Protein AF-A0A820CV98-F1 (afdb_monomer_lite)

pLDDT: mean 78.86, std 12.34, range [47.59, 94.62]

Sequence (142 aa):
MRKVIQYIDERRWRTLEYFRMLDKNNKLQLDKKSITLNIVKSGVPLQTEDIQNIHKRLTRTTSQPLTYKNLNTIFNDQRRRDLSLKARQEKQTKDMRKHNRKILQTVSHHFPDIEIVSRYQKHKDAIEQLAKPRTYSACPRL

InterPro domains:
  IPR011992 EF-hand domain pair [SSF47473] (3-71)

Radius of gyration: 27.32 Å; chains: 1; bounding box: 49×71×61 Å

Organism: NCBI:txid392033

Secondary structure (DSSP, 8-state):
-HHHHHHHHHTT--HHHHHHHH-TT--SEE-HHHHHHHHHHTT----HHHHHHHHHHHHHH-SS-EEHHHHHHHHHHHHHHHHHHHHHHHHHHHHHHHHHHHHHHHHHHH-TT--HHHHHHHHHHHHHHHTS----------

Foldseek 3Di:
DVLLLVVCVVVVHQLLVLVVVLCPPPPQFADLVSVLVSSVVVPRPDDPVRSVVSSVVVVVQDPDTDGSVNSNVVSVVVVVVVVVVVVVVVVVVVVVVVVVVVVVVVCCVVCVVPVVPVVVVVVVVVVVVVPPPPPPPPDPDD

Structure (mmCIF, N/CA/C/O backbone):
data_AF-A0A820CV98-F1
#
_entry.id   AF-A0A820CV98-F1
#
loop_
_atom_site.group_PDB
_atom_site.id
_atom_site.type_symbol
_atom_site.label_atom_id
_atom_site.label_alt_id
_atom_site.label_comp_id
_atom_site.label_asym_id
_atom_site.label_entity_id
_atom_site.label_seq_id
_atom_site.pdbx_PDB_ins_code
_atom_site.Cartn_x
_atom_site.Cartn_y
_atom_site.Cartn_z
_atom_site.occupancy
_atom_site.B_iso_or_equiv
_atom_site.auth_seq_id
_atom_site.auth_comp_id
_atom_site.auth_asym_id
_atom_site.auth_atom_id
_atom_site.pdbx_PDB_model_num
ATOM 1 N N . MET A 1 1 ? 0.925 -2.715 7.208 1.00 84.19 1 MET A N 1
ATOM 2 C CA . MET A 1 1 ? 0.180 -1.468 6.881 1.00 84.19 1 MET A CA 1
ATOM 3 C C . MET A 1 1 ? -0.174 -1.357 5.400 1.00 84.19 1 MET A C 1
ATOM 5 O O . MET A 1 1 ? -1.334 -1.095 5.130 1.00 84.19 1 MET A O 1
ATOM 9 N N . ARG A 1 2 ? 0.754 -1.604 4.454 1.00 87.00 2 ARG A N 1
ATOM 10 C CA . ARG A 1 2 ? 0.464 -1.606 3.000 1.00 87.00 2 ARG A CA 1
ATOM 11 C C . ARG A 1 2 ? -0.791 -2.389 2.614 1.00 87.00 2 ARG A C 1
ATOM 13 O O . ARG A 1 2 ? -1.670 -1.817 1.993 1.00 87.00 2 ARG A O 1
ATOM 20 N N . LYS A 1 3 ? -0.898 -3.647 3.059 1.00 89.06 3 LYS A N 1
ATOM 21 C CA . LYS A 1 3 ? -2.057 -4.514 2.783 1.00 89.06 3 LYS A CA 1
ATOM 22 C C . LYS A 1 3 ? -3.389 -3.899 3.234 1.00 89.06 3 LYS A C 1
ATOM 24 O O . LYS A 1 3 ? -4.380 -4.001 2.531 1.00 89.06 3 LYS A O 1
ATOM 29 N N . VAL A 1 4 ? -3.398 -3.199 4.371 1.00 88.88 4 VAL A N 1
ATOM 30 C CA . VAL A 1 4 ? -4.597 -2.506 4.877 1.00 88.88 4 VAL A CA 1
ATOM 31 C C . VAL A 1 4 ? -4.945 -1.304 4.000 1.00 88.88 4 VAL A C 1
ATOM 33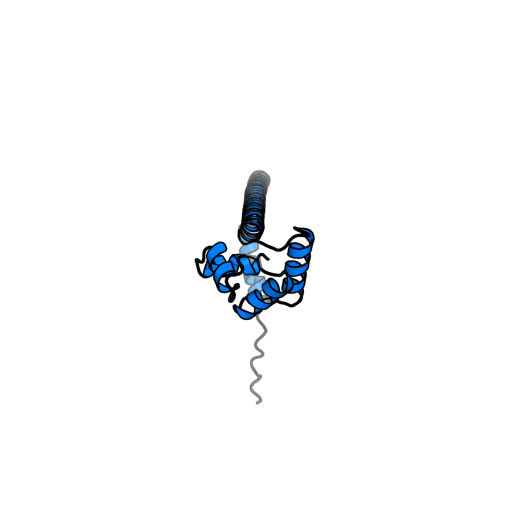 O O . VAL A 1 4 ? -6.108 -1.101 3.688 1.00 88.88 4 VAL A O 1
ATOM 36 N N . ILE A 1 5 ? -3.948 -0.519 3.580 1.00 89.62 5 ILE A N 1
ATOM 37 C CA . ILE A 1 5 ? -4.161 0.623 2.676 1.00 89.62 5 ILE A CA 1
ATOM 38 C C . ILE A 1 5 ? -4.701 0.139 1.331 1.00 89.62 5 ILE A C 1
ATOM 40 O O . ILE A 1 5 ? -5.696 0.668 0.858 1.00 89.62 5 ILE A O 1
ATOM 44 N N . GLN A 1 6 ? -4.086 -0.900 0.764 1.00 89.88 6 GLN A N 1
ATOM 45 C CA . GLN A 1 6 ? -4.529 -1.510 -0.484 1.00 89.88 6 GLN A CA 1
ATOM 46 C C . GLN A 1 6 ? -5.979 -1.994 -0.383 1.00 89.88 6 GLN A C 1
ATOM 48 O O . GLN A 1 6 ? -6.786 -1.678 -1.244 1.00 89.88 6 GLN A O 1
ATOM 53 N N . TYR A 1 7 ? -6.327 -2.675 0.705 1.00 90.12 7 TYR A N 1
ATOM 54 C CA . TYR A 1 7 ? -7.690 -3.131 0.949 1.00 90.12 7 TYR A CA 1
ATOM 55 C C . TYR A 1 7 ? -8.710 -1.979 1.040 1.00 90.12 7 TYR A C 1
ATOM 57 O O . TYR A 1 7 ? -9.806 -2.069 0.487 1.00 90.12 7 TYR A O 1
ATOM 65 N N . ILE A 1 8 ? -8.358 -0.880 1.720 1.00 89.62 8 ILE A N 1
ATOM 66 C CA . ILE A 1 8 ? -9.195 0.331 1.788 1.00 89.62 8 ILE A CA 1
ATOM 67 C C . ILE A 1 8 ? -9.387 0.923 0.382 1.00 89.62 8 ILE A C 1
ATOM 69 O O . ILE A 1 8 ? -10.505 1.295 0.019 1.00 89.62 8 ILE A O 1
ATOM 73 N N . ASP A 1 9 ? -8.312 0.975 -0.409 1.00 89.12 9 ASP A N 1
ATOM 74 C CA . ASP A 1 9 ? -8.308 1.531 -1.766 1.00 89.12 9 ASP A CA 1
ATOM 75 C C . ASP A 1 9 ? -9.131 0.673 -2.743 1.00 89.12 9 ASP A C 1
ATOM 77 O O . ASP A 1 9 ? -9.929 1.212 -3.510 1.00 89.12 9 ASP A O 1
ATOM 81 N N . GLU A 1 10 ? -9.014 -0.656 -2.671 1.00 90.88 10 GLU A N 1
ATOM 82 C CA . GLU A 1 10 ? -9.790 -1.614 -3.475 1.00 90.88 10 GLU A CA 1
ATOM 83 C C . GLU A 1 10 ? -11.297 -1.484 -3.228 1.00 90.88 10 GLU A C 1
ATOM 85 O O . GLU A 1 10 ? -12.097 -1.572 -4.160 1.00 90.88 10 GLU A O 1
ATOM 90 N N . ARG A 1 11 ? -11.692 -1.196 -1.984 1.00 88.31 11 ARG A N 1
ATOM 91 C CA . ARG A 1 11 ? -13.093 -0.956 -1.607 1.00 88.31 11 ARG A CA 1
ATOM 92 C C . ARG A 1 11 ? -13.562 0.481 -1.825 1.00 88.31 11 ARG A C 1
ATOM 94 O O . ARG A 1 11 ? -14.718 0.787 -1.540 1.00 88.31 11 ARG A O 1
ATOM 101 N N . ARG A 1 12 ? -12.690 1.359 -2.337 1.00 88.94 12 ARG A N 1
ATOM 102 C CA . ARG A 1 12 ? -12.951 2.793 -2.554 1.00 88.94 12 ARG A CA 1
ATOM 103 C C . ARG A 1 12 ? -13.416 3.527 -1.293 1.00 88.94 12 ARG A C 1
ATOM 105 O O . ARG A 1 12 ? -14.154 4.506 -1.375 1.00 88.94 12 ARG A O 1
ATOM 112 N N . TRP A 1 13 ? -12.980 3.071 -0.124 1.00 88.69 13 TRP A N 1
ATOM 113 C CA . TRP A 1 13 ? -13.327 3.706 1.141 1.00 88.69 13 TRP A CA 1
ATOM 114 C C . TRP A 1 13 ? -12.398 4.873 1.439 1.00 88.69 13 TRP A C 1
ATOM 116 O O . TRP A 1 13 ? -11.189 4.814 1.194 1.00 88.69 13 TRP A O 1
ATOM 126 N N . ARG A 1 14 ? -12.931 5.940 2.043 1.00 87.12 14 ARG A N 1
ATOM 127 C CA . ARG A 1 14 ? -12.055 6.958 2.627 1.00 87.12 14 ARG A CA 1
ATOM 128 C C . ARG A 1 14 ? -11.428 6.392 3.896 1.00 87.12 14 ARG A C 1
ATOM 130 O O . ARG A 1 14 ? -12.102 5.779 4.719 1.00 87.12 14 ARG A O 1
ATOM 137 N N . THR A 1 15 ? -10.145 6.671 4.111 1.00 85.56 15 THR A N 1
ATOM 138 C CA . THR A 1 15 ? -9.396 6.227 5.299 1.00 85.56 15 THR A CA 1
ATOM 139 C C . THR A 1 15 ? -10.126 6.551 6.610 1.00 85.56 15 THR A C 1
ATOM 141 O O . THR A 1 15 ? -10.184 5.725 7.516 1.00 85.56 15 THR A O 1
ATOM 144 N N . LEU A 1 16 ? -10.732 7.741 6.702 1.00 85.69 16 LEU A N 1
ATOM 145 C CA . LEU A 1 16 ? -11.523 8.153 7.866 1.00 85.69 16 LEU A CA 1
ATOM 146 C C . LEU A 1 16 ? -12.810 7.336 8.042 1.00 85.69 16 LEU A C 1
ATOM 148 O O . LEU A 1 16 ? -13.154 6.998 9.171 1.00 85.69 16 LEU A O 1
ATOM 152 N N . GLU A 1 17 ? -13.515 7.018 6.956 1.00 85.25 17 GLU A N 1
ATOM 153 C CA . GLU A 1 17 ? -14.742 6.209 6.997 1.00 85.25 17 GLU A CA 1
ATOM 154 C C . GLU A 1 17 ? -14.434 4.792 7.463 1.00 85.25 17 GLU A C 1
ATOM 156 O O . GLU A 1 17 ? -15.122 4.269 8.336 1.00 85.25 17 GLU A O 1
ATOM 161 N N . TYR A 1 18 ? -13.336 4.221 6.965 1.00 87.12 18 TYR A N 1
ATOM 162 C CA . TYR A 1 18 ? -12.858 2.927 7.424 1.00 87.12 18 TYR A CA 1
ATOM 163 C C . TYR A 1 18 ? -12.624 2.923 8.940 1.00 87.12 18 TYR A C 1
ATOM 165 O O . TYR A 1 18 ? -13.138 2.053 9.632 1.00 87.12 18 TYR A O 1
ATOM 173 N N . PHE A 1 19 ? -11.923 3.920 9.494 1.00 85.31 19 PHE A N 1
ATOM 174 C CA . PHE A 1 19 ? -11.705 3.977 10.945 1.00 85.31 19 PHE A CA 1
ATOM 175 C C . PHE A 1 19 ? -12.978 4.223 11.752 1.00 85.31 19 PHE A C 1
ATOM 177 O O . PHE A 1 19 ? -13.106 3.650 12.832 1.00 85.31 19 PHE A O 1
ATOM 184 N N . ARG A 1 20 ? -13.935 4.995 11.222 1.00 84.81 20 ARG A N 1
ATOM 185 C CA . ARG A 1 20 ? -15.262 5.141 11.841 1.00 84.81 20 ARG A CA 1
ATOM 186 C C . ARG A 1 20 ? -15.999 3.807 11.926 1.00 84.81 20 ARG A C 1
ATOM 188 O O . ARG A 1 20 ? -16.581 3.520 12.961 1.00 84.81 20 ARG A O 1
ATOM 195 N N . MET A 1 21 ? -15.921 2.962 10.896 1.00 84.38 21 MET A N 1
ATOM 196 C CA . MET A 1 21 ? -16.509 1.615 10.941 1.00 84.38 21 MET A CA 1
ATOM 197 C C . MET A 1 21 ? -15.881 0.727 12.025 1.00 84.38 21 MET A C 1
ATOM 199 O O . MET A 1 21 ? -16.543 -0.166 12.554 1.00 84.38 21 MET A O 1
ATOM 203 N N . LEU A 1 22 ? -14.609 0.954 12.366 1.00 82.69 22 LEU A N 1
ATOM 204 C CA . LEU A 1 22 ? -13.926 0.205 13.423 1.00 82.69 22 LEU A CA 1
ATOM 205 C C . LEU A 1 22 ? -14.255 0.728 14.833 1.00 82.69 22 LEU A C 1
ATOM 207 O O . LEU A 1 22 ? -14.080 -0.009 15.804 1.00 82.69 22 LEU A O 1
ATOM 211 N N . ASP A 1 23 ? -14.728 1.967 14.972 1.00 82.12 23 ASP A N 1
ATOM 212 C CA . ASP A 1 23 ? -15.099 2.571 16.255 1.00 82.12 23 ASP A CA 1
ATOM 213 C C . ASP A 1 23 ? -16.587 2.388 16.564 1.00 82.12 23 ASP A C 1
ATOM 215 O O . ASP A 1 23 ? -17.406 3.299 16.441 1.00 82.12 23 ASP A O 1
ATOM 219 N N . LYS A 1 24 ? -16.943 1.188 17.025 1.00 76.56 24 LYS A N 1
ATOM 220 C CA . LYS A 1 24 ? -18.332 0.856 17.382 1.00 76.56 24 LYS A CA 1
ATOM 221 C C . LYS A 1 24 ? -18.919 1.730 18.496 1.00 76.56 24 LYS A C 1
ATOM 223 O O . LYS A 1 24 ? -20.134 1.820 18.606 1.00 76.56 24 LYS A O 1
ATOM 228 N N . ASN A 1 25 ? -18.070 2.350 19.315 1.00 79.75 25 ASN A N 1
ATOM 229 C CA . ASN A 1 25 ? -18.487 3.144 20.470 1.00 79.75 25 ASN A CA 1
ATOM 230 C C . ASN A 1 25 ? -18.471 4.653 20.184 1.00 79.75 25 ASN A C 1
ATOM 232 O O . ASN A 1 25 ? -18.720 5.433 21.100 1.00 79.75 25 ASN A O 1
ATOM 236 N N . ASN A 1 26 ? -18.134 5.057 18.952 1.00 77.31 26 ASN A N 1
ATOM 237 C CA . ASN A 1 26 ? -18.004 6.449 18.523 1.00 77.31 26 ASN A CA 1
ATOM 238 C C . ASN A 1 26 ? -17.172 7.320 19.490 1.00 77.31 26 ASN A C 1
ATOM 240 O O . ASN A 1 26 ? -17.467 8.494 19.710 1.00 77.31 26 ASN A O 1
ATOM 244 N N . LYS A 1 27 ? -16.126 6.737 20.090 1.00 76.94 27 LYS A N 1
ATOM 245 C CA . LYS A 1 27 ? -15.225 7.431 21.022 1.00 76.94 27 LYS A CA 1
ATOM 246 C C . LYS A 1 27 ? -14.276 8.399 20.311 1.00 76.94 27 LYS A C 1
ATOM 248 O O . LYS A 1 27 ? -13.555 9.135 20.980 1.00 76.94 27 LYS A O 1
ATOM 253 N N . LEU A 1 28 ? -14.228 8.380 18.973 1.00 77.25 28 LEU A N 1
ATOM 254 C CA . LEU A 1 28 ? -13.317 9.157 18.113 1.00 77.25 28 LEU A CA 1
ATOM 255 C C . LEU A 1 28 ? -11.824 8.874 18.371 1.00 77.25 28 LEU A C 1
ATOM 257 O O . LEU A 1 28 ? -10.932 9.540 17.831 1.00 77.25 28 LEU A O 1
ATOM 261 N N . GLN A 1 29 ? -11.559 7.865 19.195 1.00 81.06 29 GLN A N 1
ATOM 262 C CA . GLN A 1 29 ? -10.257 7.417 19.644 1.00 81.06 29 GLN A CA 1
ATOM 263 C C . GLN A 1 29 ? -10.269 5.899 19.639 1.00 81.06 29 GLN A C 1
ATOM 265 O O . GLN A 1 29 ? -11.177 5.266 20.179 1.00 81.06 29 GLN A O 1
ATOM 270 N N . LEU A 1 30 ? -9.239 5.316 19.040 1.00 76.94 30 LEU A N 1
ATOM 271 C CA . LEU A 1 30 ? -9.087 3.876 18.985 1.00 76.94 30 LEU A CA 1
ATOM 272 C C . LEU A 1 30 ? -7.825 3.471 19.738 1.00 76.94 30 LEU A C 1
ATOM 274 O O . LEU A 1 30 ? -6.735 3.990 19.496 1.00 76.94 30 LEU A O 1
ATOM 278 N N . ASP A 1 31 ? -7.971 2.510 20.645 1.00 81.69 31 ASP A N 1
ATOM 279 C CA . ASP A 1 31 ? -6.815 1.889 21.276 1.00 81.69 31 ASP A CA 1
ATOM 280 C C . ASP A 1 31 ? -6.019 1.065 20.249 1.00 81.69 31 ASP A C 1
ATOM 282 O O . ASP A 1 31 ? -6.580 0.437 19.346 1.00 81.69 31 ASP A O 1
ATOM 286 N N . LYS A 1 32 ? -4.695 1.028 20.409 1.00 80.81 32 LYS A N 1
ATOM 287 C CA . LYS A 1 32 ? -3.761 0.338 19.509 1.00 80.81 32 LYS A CA 1
ATOM 288 C C . LYS A 1 32 ? -4.121 -1.134 19.336 1.00 80.81 32 LYS A C 1
ATOM 290 O O . LYS A 1 32 ? -4.083 -1.626 18.208 1.00 80.81 32 LYS A O 1
ATOM 295 N N . LYS A 1 33 ? -4.484 -1.832 20.422 1.00 81.44 33 LYS A N 1
ATOM 296 C CA . LYS A 1 33 ? -4.883 -3.247 20.353 1.00 81.44 33 LYS A CA 1
ATOM 297 C C . LYS A 1 33 ? -6.211 -3.397 19.617 1.00 81.44 33 LYS A C 1
ATOM 299 O O . LYS A 1 33 ? -6.325 -4.255 18.738 1.00 81.44 33 LYS A O 1
ATOM 304 N N . SER A 1 34 ? -7.162 -2.512 19.916 1.00 81.00 34 SER A N 1
ATOM 305 C CA . SER A 1 34 ? -8.479 -2.476 19.271 1.00 81.00 34 SER A CA 1
ATOM 306 C C . SER A 1 34 ? -8.376 -2.250 17.762 1.00 81.00 34 SER A C 1
ATOM 308 O O . SER A 1 34 ? -9.056 -2.934 17.006 1.00 81.00 34 SER A O 1
ATOM 310 N N . ILE A 1 35 ? -7.474 -1.379 17.296 1.00 83.12 35 ILE A N 1
ATOM 311 C CA . ILE A 1 35 ? -7.235 -1.154 15.860 1.00 83.12 35 ILE A CA 1
ATOM 312 C C . ILE A 1 35 ? -6.791 -2.443 15.179 1.00 83.12 35 ILE A C 1
ATOM 314 O O . ILE A 1 35 ? -7.386 -2.844 14.183 1.00 83.12 35 ILE A O 1
ATOM 318 N N . THR A 1 36 ? -5.762 -3.108 15.707 1.00 82.69 36 THR A N 1
ATOM 319 C CA . THR A 1 36 ? -5.272 -4.360 15.116 1.00 82.69 36 THR A CA 1
ATOM 320 C C . THR A 1 36 ? -6.347 -5.439 15.094 1.00 82.69 36 THR A C 1
ATOM 322 O O . THR A 1 36 ? -6.530 -6.079 14.063 1.00 82.69 36 THR A O 1
ATOM 325 N N . LEU A 1 37 ? -7.107 -5.592 16.181 1.00 82.94 37 LEU A N 1
ATOM 326 C CA . LEU A 1 37 ? -8.204 -6.556 16.246 1.00 82.94 37 LEU A CA 1
ATOM 327 C C . LEU A 1 37 ? -9.301 -6.234 15.223 1.00 82.94 37 LEU A C 1
ATOM 329 O O . LEU A 1 37 ? -9.785 -7.125 14.530 1.00 82.94 37 LEU A O 1
ATOM 333 N N . ASN A 1 38 ? -9.682 -4.964 15.106 1.00 82.88 38 ASN A N 1
ATOM 334 C CA . ASN A 1 38 ? -10.748 -4.535 14.211 1.00 82.88 38 ASN A CA 1
ATOM 335 C C . ASN A 1 38 ? -10.339 -4.621 12.734 1.00 82.88 38 ASN A C 1
ATOM 337 O O . ASN A 1 38 ? -11.178 -4.946 11.903 1.00 82.88 38 ASN A O 1
ATOM 341 N N . ILE A 1 39 ? -9.058 -4.416 12.405 1.00 86.31 39 ILE A N 1
ATOM 342 C CA . ILE A 1 39 ? -8.529 -4.652 11.052 1.00 86.31 39 ILE A CA 1
ATOM 343 C C . ILE A 1 39 ? -8.574 -6.144 10.686 1.00 86.31 39 ILE A C 1
ATOM 345 O O . ILE A 1 39 ? -8.847 -6.491 9.543 1.00 86.31 39 ILE A O 1
ATOM 349 N N . VAL A 1 40 ? -8.309 -7.042 11.637 1.00 84.88 40 VAL A N 1
ATOM 350 C CA . VAL A 1 40 ? -8.458 -8.484 11.383 1.00 84.88 40 VAL A CA 1
ATOM 351 C C . VAL A 1 40 ? -9.937 -8.831 11.193 1.00 84.88 40 VAL A C 1
ATOM 353 O O . VAL A 1 40 ? -10.299 -9.506 10.234 1.00 84.88 40 VAL A O 1
ATOM 356 N N . LYS A 1 41 ? -10.814 -8.298 12.053 1.00 84.12 41 LYS A N 1
ATOM 357 C CA . LYS A 1 41 ? -12.269 -8.510 11.969 1.00 84.12 41 LYS A CA 1
ATOM 358 C C . LYS A 1 41 ? -12.911 -7.932 10.708 1.00 84.12 41 LYS A C 1
ATOM 360 O O . LYS A 1 41 ? -13.940 -8.446 10.288 1.00 84.12 41 LYS A O 1
ATOM 365 N N . SER A 1 42 ? -12.341 -6.890 10.104 1.00 82.12 42 SER A N 1
ATOM 366 C CA . SER A 1 42 ? -12.857 -6.337 8.848 1.00 82.12 42 SER A CA 1
ATOM 367 C C . SER A 1 42 ? -12.592 -7.252 7.647 1.00 82.12 42 SER A C 1
ATOM 369 O O . SER A 1 42 ? -13.150 -7.015 6.581 1.00 82.12 42 SER A O 1
ATOM 371 N N . GLY A 1 43 ? -11.813 -8.328 7.812 1.00 83.62 43 GLY A N 1
ATOM 372 C CA . GLY A 1 43 ? -11.556 -9.311 6.762 1.00 83.62 43 GLY A CA 1
ATOM 373 C C . GLY A 1 43 ? -10.386 -8.935 5.856 1.00 83.62 43 GLY A C 1
ATOM 374 O O . GLY A 1 43 ? -10.326 -9.388 4.715 1.00 83.62 43 GLY A O 1
ATOM 375 N N . VAL A 1 44 ? -9.463 -8.092 6.332 1.00 86.31 44 VAL A N 1
ATOM 376 C CA . VAL A 1 44 ? -8.197 -7.863 5.628 1.00 86.31 44 VAL A CA 1
ATOM 377 C C . VAL A 1 44 ? -7.338 -9.128 5.750 1.00 86.31 44 VAL A C 1
ATOM 379 O O . VAL A 1 44 ? -7.074 -9.559 6.876 1.00 86.31 44 VAL A O 1
ATOM 382 N N . PRO A 1 45 ? -6.849 -9.712 4.640 1.00 86.56 45 PRO A N 1
ATOM 383 C CA . PRO A 1 45 ? -5.991 -10.892 4.684 1.00 86.56 45 PRO A CA 1
ATOM 384 C C . PRO A 1 45 ? -4.594 -10.508 5.196 1.00 86.56 45 PRO A C 1
ATOM 386 O O . PRO A 1 45 ? -3.705 -10.116 4.436 1.00 86.56 45 PRO A O 1
ATOM 389 N N . LEU A 1 46 ? -4.410 -10.575 6.514 1.00 87.31 46 LEU A N 1
ATOM 390 C CA . LEU A 1 46 ? -3.157 -10.262 7.197 1.00 87.31 46 LEU A CA 1
ATOM 391 C C . LEU A 1 46 ? -2.551 -11.516 7.818 1.00 87.31 46 LEU A C 1
ATOM 393 O O . LEU A 1 46 ? -3.244 -12.292 8.469 1.00 87.31 46 LEU A O 1
ATOM 397 N N . GLN A 1 47 ? -1.238 -11.672 7.668 1.00 89.69 47 GLN A N 1
ATOM 398 C CA . GLN A 1 47 ? -0.472 -12.671 8.408 1.00 89.69 47 GLN A CA 1
ATOM 399 C C . GLN A 1 47 ? -0.091 -12.126 9.792 1.00 89.69 47 GLN A C 1
ATOM 401 O O . GLN A 1 47 ? -0.104 -10.913 10.026 1.00 89.69 47 GLN A O 1
ATOM 406 N N . THR A 1 48 ? 0.301 -13.007 10.713 1.00 86.19 48 THR A N 1
ATOM 407 C CA . THR A 1 48 ? 0.725 -12.632 12.075 1.00 86.19 48 THR A CA 1
ATOM 408 C C . THR A 1 48 ? 1.815 -11.556 12.066 1.00 86.19 48 THR A C 1
ATOM 410 O O . THR A 1 48 ? 1.746 -10.581 12.817 1.00 86.19 48 THR A O 1
ATOM 413 N N . GLU A 1 49 ? 2.778 -11.671 11.153 1.00 88.19 49 GLU A N 1
ATOM 414 C CA . GLU A 1 49 ? 3.858 -10.698 10.961 1.00 88.19 49 GLU A CA 1
ATOM 415 C C . GLU A 1 49 ? 3.339 -9.321 10.527 1.00 88.19 49 GLU A C 1
ATOM 417 O O . GLU A 1 49 ? 3.804 -8.288 11.015 1.00 88.19 49 GLU A O 1
ATOM 422 N N . ASP A 1 50 ? 2.334 -9.270 9.648 1.00 87.44 50 ASP A N 1
ATOM 423 C CA . ASP A 1 50 ? 1.719 -8.010 9.226 1.00 87.44 50 ASP A CA 1
ATOM 424 C C . ASP A 1 50 ? 1.061 -7.294 10.407 1.00 87.44 50 ASP A C 1
ATOM 426 O O . ASP A 1 50 ? 1.183 -6.071 10.541 1.00 87.44 50 ASP A O 1
ATOM 430 N N . ILE A 1 51 ? 0.377 -8.053 11.267 1.00 86.38 51 ILE A N 1
ATOM 431 C CA . ILE A 1 51 ? -0.314 -7.546 12.455 1.00 86.38 51 ILE A CA 1
ATOM 432 C C . ILE A 1 51 ? 0.705 -6.981 13.448 1.00 86.38 51 ILE A C 1
ATOM 434 O O . ILE A 1 51 ? 0.554 -5.843 13.900 1.00 86.38 51 ILE A O 1
ATOM 438 N N . GLN A 1 52 ? 1.781 -7.723 13.729 1.00 87.00 52 GLN A N 1
ATOM 439 C CA . GLN A 1 52 ? 2.871 -7.257 14.592 1.00 87.00 52 GLN A CA 1
ATOM 440 C C . GLN A 1 52 ? 3.526 -5.988 14.036 1.00 87.00 52 GLN A C 1
ATOM 442 O O . GLN A 1 52 ? 3.756 -5.027 14.774 1.00 87.00 52 GLN A O 1
ATOM 447 N N . ASN A 1 53 ? 3.761 -5.933 12.724 1.00 88.25 53 ASN A N 1
ATOM 448 C CA . ASN A 1 53 ? 4.326 -4.763 12.060 1.00 88.25 53 ASN A CA 1
ATOM 449 C C . ASN A 1 53 ? 3.403 -3.539 12.135 1.00 88.25 53 ASN A C 1
ATOM 451 O O . ASN A 1 53 ? 3.878 -2.418 12.335 1.00 88.25 53 ASN A O 1
ATOM 455 N N . ILE A 1 54 ? 2.088 -3.729 11.991 1.00 87.06 54 ILE A N 1
ATOM 456 C CA . ILE A 1 54 ? 1.099 -2.661 12.183 1.00 87.06 54 ILE A CA 1
ATOM 457 C C . ILE A 1 54 ? 1.146 -2.176 13.631 1.00 87.06 54 ILE A C 1
ATOM 459 O O . ILE A 1 54 ? 1.321 -0.978 13.852 1.00 87.06 54 ILE A O 1
ATOM 463 N N . HIS A 1 55 ? 1.066 -3.088 14.600 1.00 84.88 55 HIS A N 1
ATOM 464 C CA . HIS A 1 55 ? 1.070 -2.746 16.019 1.00 84.88 55 HIS A CA 1
ATOM 465 C C . HIS A 1 55 ? 2.338 -1.983 16.418 1.00 84.88 55 HIS A C 1
ATOM 467 O O . HIS A 1 55 ? 2.256 -0.872 16.933 1.00 84.88 55 HIS A O 1
ATOM 473 N N . LYS A 1 56 ? 3.520 -2.515 16.082 1.00 86.62 56 LYS A N 1
ATOM 474 C CA . LYS A 1 56 ? 4.822 -1.883 16.350 1.00 86.62 56 LYS A CA 1
ATOM 475 C C . LYS A 1 56 ? 4.889 -0.470 15.786 1.00 86.62 56 LYS A C 1
ATOM 477 O O . LYS A 1 56 ? 5.428 0.437 16.418 1.00 86.62 56 LYS A O 1
ATOM 482 N N . ARG A 1 57 ? 4.339 -0.270 14.590 1.00 84.31 57 ARG A N 1
ATOM 483 C CA . ARG A 1 57 ? 4.363 1.030 13.931 1.00 84.31 57 ARG A CA 1
ATOM 484 C C . ARG A 1 57 ? 3.395 2.023 14.565 1.00 84.31 57 ARG A C 1
ATOM 486 O O . ARG A 1 57 ? 3.786 3.165 14.786 1.00 84.31 57 ARG A O 1
ATOM 493 N N . LEU A 1 58 ? 2.188 1.589 14.916 1.00 83.50 58 LEU A N 1
ATOM 494 C CA . LEU A 1 58 ? 1.236 2.410 15.666 1.00 83.50 58 LEU A CA 1
ATOM 495 C C . LEU A 1 58 ? 1.804 2.799 17.041 1.00 83.50 58 LEU A C 1
ATOM 497 O O . LEU A 1 58 ? 1.692 3.953 17.445 1.00 83.50 58 LEU A O 1
ATOM 501 N N . THR A 1 59 ? 2.497 1.880 17.717 1.00 80.38 59 THR A N 1
ATOM 502 C CA . THR A 1 59 ? 3.135 2.132 19.016 1.00 80.38 59 THR A CA 1
ATOM 503 C C . THR A 1 59 ? 4.286 3.128 18.930 1.00 80.38 59 THR A C 1
ATOM 505 O O . THR A 1 59 ? 4.370 4.013 19.774 1.00 80.38 59 THR A O 1
ATOM 508 N N . ARG A 1 60 ? 5.137 3.031 17.900 1.00 80.06 60 ARG A N 1
ATOM 509 C CA . ARG A 1 60 ? 6.249 3.972 17.676 1.00 80.06 60 ARG A CA 1
ATOM 510 C C . ARG A 1 60 ? 5.803 5.392 17.340 1.00 80.06 60 ARG A C 1
ATOM 512 O O . ARG A 1 60 ? 6.581 6.314 17.536 1.00 80.06 60 ARG A O 1
ATOM 519 N N . THR A 1 61 ? 4.606 5.563 16.781 1.00 72.62 61 THR A N 1
ATOM 520 C CA . THR A 1 61 ? 4.215 6.860 16.219 1.00 72.62 61 THR A CA 1
ATOM 521 C C . THR A 1 61 ? 3.705 7.828 17.282 1.00 72.62 61 THR A C 1
ATOM 523 O O . THR A 1 61 ? 4.001 9.014 17.196 1.00 72.62 61 THR A O 1
ATOM 526 N N . THR A 1 62 ? 2.972 7.355 18.295 1.00 67.38 62 THR A N 1
ATOM 527 C CA . THR A 1 62 ? 2.475 8.221 19.376 1.00 67.38 62 THR A CA 1
ATOM 528 C C . THR A 1 62 ? 2.390 7.467 20.702 1.00 67.38 62 THR A C 1
ATOM 530 O O . THR A 1 62 ? 1.937 6.323 20.750 1.00 67.38 62 THR A O 1
ATOM 533 N N . SER A 1 63 ? 2.772 8.120 21.805 1.00 66.06 63 SER A N 1
ATOM 534 C CA . SER A 1 63 ? 2.442 7.663 23.169 1.00 66.06 63 SER A CA 1
ATOM 535 C C . SER A 1 63 ? 0.944 7.851 23.471 1.00 66.06 63 SER A C 1
ATOM 537 O O . SER A 1 63 ? 0.322 7.026 24.132 1.00 66.06 63 SER A O 1
ATOM 539 N N . GLN A 1 64 ? 0.343 8.889 22.884 1.00 68.00 64 GLN A N 1
ATOM 540 C CA . GLN A 1 64 ? -1.057 9.262 23.072 1.00 68.00 64 GLN A CA 1
ATOM 541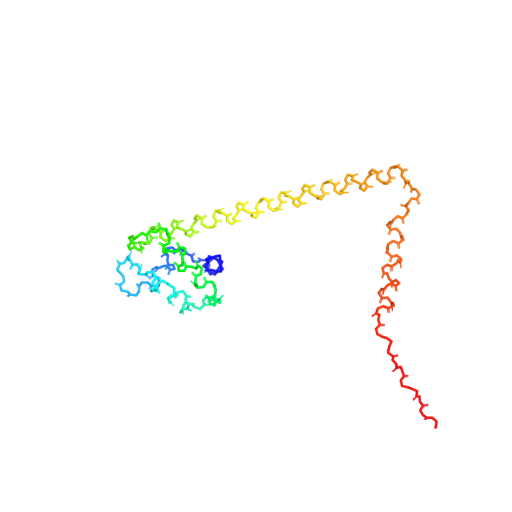 C C . GLN A 1 64 ? -2.060 8.342 22.347 1.00 68.00 64 GLN A C 1
ATOM 543 O O . GLN A 1 64 ? -1.682 7.685 21.364 1.00 68.00 64 GLN A O 1
ATOM 548 N N . PRO A 1 65 ? -3.337 8.324 22.793 1.00 69.75 65 PRO A N 1
ATOM 549 C CA . PRO A 1 65 ? -4.429 7.632 22.109 1.00 69.75 65 PRO A CA 1
ATOM 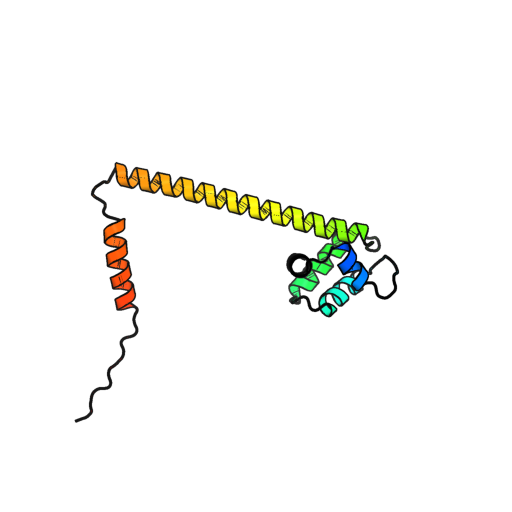550 C C . PRO A 1 65 ? -4.534 8.038 20.632 1.00 69.75 65 PRO A C 1
ATOM 552 O O . PRO A 1 65 ? -4.350 9.199 20.255 1.00 69.75 65 PRO A O 1
ATOM 555 N N . LEU A 1 66 ? -4.805 7.057 19.768 1.00 82.38 66 LEU A N 1
ATOM 556 C CA . LEU A 1 66 ? -4.837 7.265 18.324 1.00 82.38 66 LEU A CA 1
ATOM 557 C C . LEU A 1 66 ? -6.184 7.860 17.914 1.00 82.38 66 LEU A C 1
ATOM 559 O O . LEU A 1 66 ? -7.195 7.164 17.818 1.00 82.38 66 LEU A O 1
ATOM 563 N N . THR A 1 67 ? -6.178 9.164 17.652 1.00 84.94 67 THR A N 1
ATOM 564 C CA . THR A 1 67 ? -7.310 9.865 17.042 1.00 84.94 67 THR A CA 1
ATOM 565 C C . THR A 1 67 ? -7.423 9.524 15.557 1.00 84.94 67 THR A C 1
ATOM 567 O O . THR A 1 67 ? -6.440 9.161 14.900 1.00 84.94 67 THR A O 1
ATOM 570 N N . TYR A 1 68 ? -8.609 9.717 14.980 1.00 84.00 68 TYR A N 1
ATOM 571 C CA . TYR A 1 68 ? -8.810 9.554 13.535 1.00 84.00 68 TYR A CA 1
ATOM 572 C C . TYR A 1 68 ? -7.890 10.427 12.693 1.00 84.00 68 TYR A C 1
ATOM 574 O O . TYR A 1 68 ? -7.414 9.990 11.647 1.00 84.00 68 TYR A O 1
ATOM 582 N N . LYS A 1 69 ? -7.612 11.653 13.154 1.00 82.81 69 LYS A N 1
ATOM 583 C CA . LYS A 1 69 ? -6.699 12.566 12.466 1.00 82.81 69 LYS A CA 1
ATOM 584 C C . LYS A 1 69 ? -5.295 11.967 12.406 1.00 82.81 69 LYS A C 1
ATOM 586 O O . LYS A 1 69 ? -4.716 11.912 11.326 1.00 82.81 69 LYS A O 1
ATOM 591 N N . ASN A 1 70 ? -4.799 11.435 13.525 1.00 85.62 70 ASN A N 1
ATOM 592 C CA . ASN A 1 70 ? -3.483 10.798 13.594 1.00 85.62 70 ASN A CA 1
ATOM 593 C C . ASN A 1 70 ? -3.415 9.563 12.690 1.00 85.62 70 ASN A C 1
ATOM 595 O O . ASN A 1 70 ? -2.476 9.418 11.911 1.00 85.62 70 ASN A O 1
ATOM 599 N N . LEU A 1 71 ? -4.435 8.704 12.737 1.00 85.75 71 LEU A N 1
ATOM 600 C CA . LEU A 1 71 ? -4.507 7.515 11.888 1.00 85.75 71 LEU A CA 1
ATOM 601 C C . LEU A 1 71 ? -4.554 7.866 10.400 1.00 85.75 71 LEU A C 1
ATOM 603 O O . LEU A 1 71 ? -3.829 7.271 9.604 1.00 85.75 71 LEU A O 1
ATOM 607 N N . ASN A 1 72 ? -5.355 8.863 10.028 1.00 87.12 72 ASN A N 1
ATOM 608 C CA . ASN A 1 72 ? -5.438 9.339 8.656 1.00 87.12 72 ASN A CA 1
ATOM 609 C C . ASN A 1 72 ? -4.085 9.873 8.170 1.00 87.12 72 ASN A C 1
ATOM 611 O O . ASN A 1 72 ? -3.647 9.513 7.079 1.00 87.12 72 ASN A O 1
ATOM 615 N N . THR A 1 73 ? -3.384 10.665 8.986 1.00 88.00 73 THR A N 1
ATOM 616 C CA . THR A 1 73 ? -2.032 11.143 8.663 1.00 88.00 73 THR A CA 1
ATOM 617 C C . THR A 1 73 ? -1.064 9.978 8.465 1.00 88.00 73 THR A C 1
ATOM 619 O O . THR A 1 73 ? -0.415 9.899 7.427 1.00 88.00 73 THR A O 1
ATOM 622 N N . ILE A 1 74 ? -1.027 9.014 9.392 1.00 87.62 74 ILE A N 1
ATOM 623 C CA . ILE A 1 74 ? -0.131 7.847 9.318 1.00 87.62 74 ILE A CA 1
ATOM 624 C C . ILE A 1 74 ? -0.349 7.047 8.028 1.00 87.62 74 ILE A C 1
ATOM 626 O O . ILE A 1 74 ? 0.616 6.659 7.360 1.00 87.62 74 ILE A O 1
ATOM 630 N N . PHE A 1 75 ? -1.609 6.790 7.677 1.00 88.94 75 PHE A N 1
ATOM 631 C CA . PHE A 1 75 ? -1.966 6.015 6.490 1.00 88.94 75 PHE A CA 1
ATOM 632 C C . PHE A 1 75 ? -1.661 6.789 5.202 1.00 88.94 75 PHE A C 1
ATOM 634 O O . PHE A 1 75 ? -1.088 6.218 4.272 1.00 88.94 75 PHE A O 1
ATOM 641 N N . ASN A 1 76 ? -1.943 8.093 5.162 1.00 88.44 76 ASN A N 1
ATOM 642 C CA . ASN A 1 76 ? -1.621 8.935 4.008 1.00 88.44 76 ASN A CA 1
ATOM 643 C C . ASN A 1 76 ? -0.107 9.095 3.811 1.00 88.44 76 ASN A C 1
ATOM 645 O O . ASN A 1 76 ? 0.375 9.004 2.682 1.00 88.44 76 ASN A O 1
ATOM 649 N N . ASP A 1 77 ? 0.667 9.245 4.886 1.00 89.50 77 ASP A N 1
ATOM 650 C CA . ASP A 1 77 ? 2.132 9.299 4.824 1.00 89.50 77 ASP A CA 1
ATOM 651 C C . ASP A 1 77 ? 2.736 7.981 4.349 1.00 89.50 77 ASP A C 1
ATOM 653 O O . ASP A 1 77 ? 3.772 7.959 3.678 1.00 89.50 77 ASP A O 1
ATOM 657 N N . GLN A 1 78 ? 2.116 6.855 4.703 1.00 88.62 78 GLN A N 1
ATOM 658 C CA . GLN A 1 78 ? 2.511 5.565 4.156 1.00 88.62 78 GLN A CA 1
ATOM 659 C C . GLN A 1 78 ? 2.178 5.476 2.660 1.00 88.62 78 GLN A C 1
ATOM 661 O O . GLN A 1 78 ? 3.054 5.093 1.886 1.00 88.62 78 GLN A O 1
ATOM 666 N N . ARG A 1 79 ? 0.981 5.903 2.234 1.00 88.94 79 ARG A N 1
ATOM 667 C CA . ARG A 1 79 ? 0.586 5.923 0.815 1.00 88.94 79 ARG A CA 1
ATOM 668 C C . ARG A 1 79 ? 1.529 6.796 -0.023 1.00 88.94 79 ARG A C 1
ATOM 670 O O . ARG A 1 79 ? 1.998 6.364 -1.070 1.00 88.94 79 ARG A O 1
ATOM 677 N N . ARG A 1 80 ? 1.891 7.988 0.467 1.00 89.56 80 ARG A N 1
ATOM 678 C CA . ARG A 1 80 ? 2.866 8.886 -0.186 1.00 89.56 80 ARG A CA 1
ATOM 679 C C . ARG A 1 80 ? 4.242 8.241 -0.336 1.00 89.56 80 ARG A C 1
ATOM 681 O O . ARG A 1 80 ? 4.841 8.317 -1.407 1.00 89.56 80 ARG A O 1
ATOM 688 N N . ARG A 1 81 ? 4.739 7.582 0.716 1.00 89.31 81 ARG A N 1
ATOM 689 C CA . ARG A 1 81 ? 6.011 6.843 0.659 1.00 89.31 81 ARG A CA 1
ATOM 690 C C . ARG A 1 81 ? 5.969 5.722 -0.372 1.00 89.31 81 ARG A C 1
ATOM 692 O O . ARG A 1 81 ? 6.925 5.560 -1.123 1.00 89.31 81 ARG A O 1
ATOM 699 N N . ASP A 1 82 ? 4.862 4.993 -0.442 1.00 88.81 82 ASP A N 1
ATOM 700 C CA . ASP A 1 82 ? 4.693 3.899 -1.396 1.00 88.81 82 ASP A CA 1
ATOM 701 C C . ASP A 1 82 ? 4.659 4.393 -2.845 1.00 88.81 82 ASP A C 1
ATOM 703 O O . ASP A 1 82 ? 5.341 3.822 -3.696 1.00 88.81 82 ASP A O 1
ATOM 707 N N . LEU A 1 83 ? 3.966 5.503 -3.109 1.00 88.25 83 LEU A N 1
ATOM 708 C CA . LEU A 1 83 ? 3.969 6.161 -4.418 1.00 88.25 83 LEU A CA 1
ATOM 709 C C . LEU A 1 83 ? 5.370 6.644 -4.816 1.00 88.25 83 LEU A C 1
ATOM 711 O O . LEU A 1 83 ? 5.803 6.420 -5.944 1.00 88.25 83 LEU A O 1
ATOM 715 N N . SER A 1 84 ? 6.105 7.254 -3.883 1.00 92.00 84 SER A N 1
ATOM 716 C CA . SER A 1 84 ? 7.480 7.710 -4.121 1.00 92.00 84 SER A CA 1
ATOM 717 C C . SER A 1 84 ? 8.428 6.548 -4.439 1.00 92.00 84 SER A C 1
ATOM 719 O O . SER A 1 84 ? 9.219 6.623 -5.381 1.00 92.00 84 SER A O 1
ATOM 721 N N . LEU A 1 85 ? 8.317 5.434 -3.706 1.00 91.06 85 LEU A N 1
ATOM 722 C CA . LEU A 1 85 ? 9.100 4.224 -3.969 1.00 91.06 85 LEU A CA 1
ATOM 723 C C . LEU A 1 85 ? 8.783 3.626 -5.341 1.00 91.06 85 LEU A C 1
ATOM 725 O O . LEU A 1 85 ? 9.709 3.288 -6.078 1.00 91.06 85 LEU A O 1
ATOM 729 N N . LYS A 1 86 ? 7.500 3.549 -5.708 1.00 90.19 86 LYS A N 1
ATOM 730 C CA . LYS A 1 86 ? 7.074 3.060 -7.022 1.00 90.19 86 LYS A CA 1
ATOM 731 C C . LYS A 1 86 ? 7.634 3.933 -8.149 1.00 90.19 86 LYS A C 1
ATOM 733 O O . LYS A 1 86 ? 8.248 3.411 -9.074 1.00 90.19 86 LYS A O 1
ATOM 738 N N . ALA A 1 87 ? 7.530 5.256 -8.026 1.00 90.81 87 ALA A N 1
ATOM 739 C CA . ALA A 1 87 ? 8.081 6.189 -9.009 1.00 90.81 87 ALA A CA 1
ATOM 740 C C . ALA A 1 87 ? 9.608 6.048 -9.166 1.00 90.81 87 ALA A C 1
ATOM 742 O O . ALA A 1 87 ? 10.131 6.087 -10.281 1.00 90.81 87 ALA A O 1
ATOM 743 N N . ARG A 1 88 ? 10.336 5.831 -8.060 1.00 92.69 88 ARG A N 1
ATOM 744 C CA . ARG A 1 88 ? 11.786 5.566 -8.095 1.00 92.69 88 ARG A CA 1
ATOM 745 C C . ARG A 1 88 ? 12.118 4.265 -8.826 1.00 92.69 88 ARG A C 1
ATOM 747 O O . ARG A 1 88 ? 13.012 4.270 -9.668 1.00 92.69 88 ARG A O 1
ATOM 754 N N . GLN A 1 89 ? 11.392 3.183 -8.546 1.00 91.88 89 GLN A N 1
ATOM 755 C CA . GLN A 1 89 ? 11.581 1.892 -9.220 1.00 91.88 89 GLN A CA 1
ATOM 756 C C . GLN A 1 89 ? 11.272 1.978 -10.719 1.00 91.88 89 GLN A C 1
ATOM 758 O O . GLN A 1 89 ? 12.024 1.456 -11.545 1.00 91.88 89 GLN A O 1
ATOM 763 N N . GLU A 1 90 ? 10.203 2.681 -11.092 1.00 92.38 90 GLU A N 1
ATOM 764 C CA . GLU A 1 90 ? 9.848 2.919 -12.492 1.00 92.38 90 GLU A CA 1
ATOM 765 C C . GLU A 1 90 ? 10.931 3.720 -13.219 1.00 92.38 90 GLU A C 1
ATOM 767 O O . GLU A 1 90 ? 11.309 3.365 -14.337 1.00 92.38 90 GLU A O 1
ATOM 772 N N . LYS A 1 91 ? 11.472 4.765 -12.580 1.00 94.62 91 LYS A N 1
ATOM 773 C CA . LYS A 1 91 ? 12.585 5.546 -13.131 1.00 94.62 91 LYS A CA 1
ATOM 774 C C . LYS A 1 91 ? 13.823 4.675 -13.341 1.00 94.62 91 LYS A C 1
ATOM 776 O O . LYS A 1 91 ? 14.340 4.631 -14.452 1.00 94.62 91 LYS A O 1
ATOM 781 N N . GLN A 1 92 ? 14.239 3.921 -12.324 1.00 91.56 92 GLN A N 1
ATOM 782 C CA . GLN A 1 92 ? 15.393 3.024 -12.417 1.00 91.56 92 GLN A CA 1
ATOM 783 C C . GLN A 1 92 ? 15.221 1.986 -13.536 1.00 91.56 92 GLN A C 1
ATOM 785 O O . GLN A 1 92 ? 16.147 1.728 -14.301 1.00 91.56 92 GLN A O 1
ATOM 790 N N . THR A 1 93 ? 14.016 1.433 -13.684 1.00 92.44 93 THR A N 1
ATOM 791 C CA . THR A 1 93 ? 13.700 0.478 -14.755 1.00 92.44 93 THR A CA 1
ATOM 792 C C . THR A 1 93 ? 13.779 1.133 -16.137 1.00 92.44 93 THR A C 1
ATOM 794 O O . THR A 1 93 ? 14.314 0.538 -17.073 1.00 92.44 93 THR A O 1
ATOM 797 N N . LYS A 1 94 ? 13.275 2.365 -16.288 1.00 92.88 94 LYS A N 1
ATOM 798 C CA . LYS A 1 94 ? 13.384 3.136 -17.539 1.00 92.88 94 LYS A CA 1
ATOM 799 C C . LYS A 1 94 ? 14.841 3.442 -17.887 1.00 92.88 94 LYS A C 1
ATOM 801 O O . LYS A 1 94 ? 15.233 3.252 -19.038 1.00 92.88 94 LYS A O 1
ATOM 806 N N . ASP A 1 95 ? 15.636 3.853 -16.906 1.00 92.56 95 ASP A N 1
ATOM 807 C CA . ASP A 1 95 ? 17.056 4.158 -17.090 1.00 92.56 95 ASP A CA 1
ATOM 808 C C . ASP A 1 95 ? 17.845 2.901 -17.488 1.00 92.56 95 ASP A C 1
ATOM 810 O O . ASP A 1 95 ? 18.615 2.941 -18.448 1.00 92.56 95 ASP A O 1
ATOM 814 N N . MET A 1 96 ? 17.564 1.756 -16.853 1.00 91.44 96 MET A N 1
ATOM 815 C CA . MET A 1 96 ? 18.152 0.460 -17.214 1.00 91.44 96 MET A CA 1
ATOM 816 C C . MET A 1 96 ? 17.797 0.049 -18.648 1.00 91.44 96 MET A C 1
ATOM 818 O O . MET A 1 96 ? 18.667 -0.338 -19.425 1.00 91.44 96 MET A O 1
ATOM 822 N N . ARG A 1 97 ? 16.528 0.194 -19.053 1.00 89.31 97 ARG A N 1
ATOM 823 C CA . ARG A 1 97 ? 16.097 -0.081 -20.437 1.00 89.31 97 ARG A CA 1
ATOM 824 C C . ARG A 1 97 ? 16.817 0.815 -21.442 1.00 89.31 97 ARG A C 1
ATOM 826 O O . ARG A 1 97 ? 17.236 0.340 -22.496 1.00 89.31 97 ARG A O 1
ATOM 833 N N . 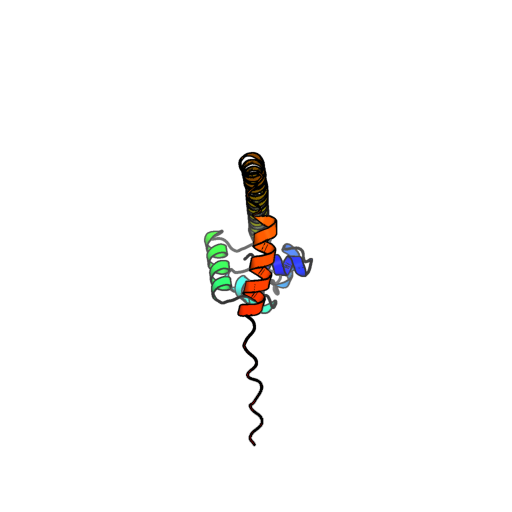LYS A 1 98 ? 16.977 2.102 -21.122 1.00 90.25 98 LYS A N 1
ATOM 834 C CA . LYS A 1 98 ? 17.699 3.060 -21.969 1.00 90.25 98 LYS A CA 1
ATOM 835 C C . LYS A 1 98 ? 19.179 2.693 -22.083 1.00 90.25 98 LYS A C 1
ATOM 837 O O . LYS A 1 98 ? 19.727 2.765 -23.180 1.00 90.25 98 LYS A O 1
ATOM 842 N N . HIS A 1 99 ? 19.807 2.289 -20.982 1.00 85.19 99 HIS A N 1
ATOM 843 C CA . HIS A 1 99 ? 21.193 1.831 -20.959 1.00 85.19 99 HIS A CA 1
ATOM 844 C C . HIS A 1 99 ? 21.386 0.562 -21.802 1.00 85.19 99 HIS A C 1
ATOM 846 O O . HIS A 1 99 ? 22.199 0.567 -22.723 1.00 85.19 99 HIS A O 1
ATOM 852 N N . ASN A 1 100 ? 20.563 -0.468 -21.588 1.00 82.44 100 ASN A N 1
ATOM 853 C CA . ASN A 1 100 ? 20.630 -1.718 -22.350 1.00 82.44 100 ASN A CA 1
ATOM 854 C C . ASN A 1 100 ? 20.412 -1.490 -23.850 1.00 82.44 100 ASN A C 1
ATOM 856 O O . ASN A 1 100 ? 21.113 -2.074 -24.671 1.00 82.44 100 ASN A O 1
ATOM 860 N N . ARG A 1 101 ? 19.490 -0.594 -24.229 1.00 86.44 101 ARG A N 1
ATOM 861 C CA . ARG A 1 101 ? 19.284 -0.228 -25.637 1.00 86.44 101 ARG A CA 1
ATOM 862 C C . ARG A 1 101 ? 20.542 0.372 -26.266 1.00 86.44 101 ARG A C 1
ATOM 864 O O . ARG A 1 101 ? 20.858 0.024 -27.398 1.00 86.44 101 ARG A O 1
ATOM 871 N N . LYS A 1 102 ? 21.259 1.243 -25.547 1.00 86.69 102 LYS A N 1
ATOM 872 C CA . LYS A 1 102 ? 22.527 1.814 -26.028 1.00 86.69 102 LYS A CA 1
ATOM 873 C C . LYS A 1 102 ? 23.589 0.734 -26.211 1.00 86.69 102 LYS A C 1
ATOM 875 O O . LYS A 1 102 ? 24.236 0.724 -27.246 1.00 86.69 102 LYS A O 1
ATOM 880 N N . ILE A 1 103 ? 23.721 -0.193 -25.257 1.00 78.44 103 ILE A N 1
ATOM 881 C CA . ILE A 1 103 ? 24.648 -1.329 -25.385 1.00 78.44 103 ILE A CA 1
ATOM 882 C C . ILE A 1 103 ? 24.333 -2.130 -26.649 1.00 78.44 103 ILE A C 1
ATOM 884 O O . ILE A 1 103 ? 25.229 -2.366 -27.451 1.00 78.44 103 ILE A O 1
ATOM 888 N N . LEU A 1 104 ? 23.067 -2.500 -26.863 1.00 75.25 104 LEU A N 1
ATOM 889 C CA . LEU A 1 104 ? 22.655 -3.263 -28.046 1.00 75.25 104 LEU A CA 1
ATOM 890 C C . LEU A 1 104 ? 22.956 -2.518 -29.355 1.00 75.25 104 LEU A C 1
ATOM 892 O O . LEU A 1 104 ? 23.411 -3.135 -30.312 1.00 75.25 104 LEU A O 1
ATOM 896 N N . GLN A 1 105 ? 22.752 -1.197 -29.391 1.00 76.75 105 GLN A N 1
ATOM 897 C CA . GLN A 1 105 ? 23.119 -0.364 -30.541 1.00 76.75 105 GLN A CA 1
ATOM 898 C C . GLN A 1 105 ? 24.634 -0.351 -30.778 1.00 76.75 105 GLN A C 1
ATOM 900 O O . GLN A 1 105 ? 25.072 -0.527 -31.911 1.00 76.75 105 GLN A O 1
ATOM 905 N N . THR A 1 106 ? 25.438 -0.189 -29.724 1.00 78.25 106 THR A N 1
ATOM 906 C CA . THR A 1 106 ? 26.903 -0.208 -29.821 1.00 78.25 106 THR A CA 1
ATOM 907 C C . THR A 1 106 ? 27.415 -1.563 -30.303 1.00 78.25 106 THR A C 1
ATOM 909 O O . THR A 1 106 ? 28.252 -1.595 -31.202 1.00 78.25 106 THR A O 1
ATOM 912 N N . VAL A 1 107 ? 26.899 -2.665 -29.747 1.00 71.25 107 VAL A N 1
ATOM 913 C CA . VAL A 1 107 ? 27.249 -4.034 -30.161 1.00 71.25 107 VAL A CA 1
ATOM 914 C C . VAL A 1 107 ? 26.888 -4.253 -31.628 1.00 71.25 107 VAL A C 1
ATOM 916 O O . VAL A 1 107 ? 27.738 -4.692 -32.391 1.00 71.25 107 VAL A O 1
ATOM 919 N N . SER A 1 108 ? 25.677 -3.869 -32.043 1.00 70.44 108 SER A N 1
ATOM 920 C CA . SER A 1 108 ? 25.246 -3.962 -33.443 1.00 70.44 108 SER A CA 1
ATOM 921 C C . SER A 1 108 ? 26.107 -3.129 -34.398 1.00 70.44 108 SER A C 1
ATOM 923 O O . SER A 1 108 ? 26.253 -3.515 -35.551 1.00 70.44 108 SER A O 1
ATOM 925 N N . HIS A 1 109 ? 26.645 -1.989 -33.952 1.00 73.12 109 HIS A N 1
ATOM 926 C CA . HIS A 1 109 ? 27.479 -1.120 -34.785 1.00 73.12 109 HIS A CA 1
ATOM 927 C C . HIS A 1 109 ? 28.916 -1.636 -34.935 1.00 73.12 109 HIS A C 1
ATOM 929 O O . HIS A 1 109 ? 29.463 -1.601 -36.030 1.00 73.12 109 HIS A O 1
ATOM 935 N N . HIS A 1 110 ? 29.528 -2.107 -33.844 1.00 72.00 110 HIS A N 1
ATOM 936 C CA . HIS A 1 110 ? 30.926 -2.562 -33.845 1.00 72.00 110 HIS A CA 1
ATOM 937 C C . HIS A 1 110 ? 31.079 -4.008 -34.316 1.00 72.00 110 HIS A C 1
ATOM 939 O O . HIS A 1 110 ? 32.158 -4.404 -34.746 1.00 72.00 110 HIS A O 1
ATOM 945 N N . PHE A 1 111 ? 30.006 -4.791 -34.236 1.00 63.97 111 PHE A N 1
ATOM 946 C CA . PHE A 1 111 ? 29.991 -6.190 -34.625 1.00 63.97 111 PHE A CA 1
ATOM 947 C C . PHE A 1 111 ? 28.742 -6.494 -35.468 1.00 63.97 111 PHE A C 1
ATOM 949 O O . PHE A 1 111 ? 27.829 -7.174 -34.993 1.00 63.97 111 PHE A O 1
ATOM 956 N N . PRO A 1 112 ? 28.671 -5.985 -36.710 1.00 62.69 112 PRO A N 1
ATOM 957 C CA . PRO A 1 112 ? 27.503 -6.173 -37.574 1.00 62.69 112 PRO A CA 1
ATOM 958 C C . PRO A 1 112 ? 27.240 -7.653 -37.905 1.00 62.69 112 PRO A C 1
ATOM 960 O O . PRO A 1 112 ? 26.088 -8.040 -38.080 1.00 62.69 112 PRO A O 1
ATOM 963 N N . ASP A 1 113 ? 28.286 -8.488 -37.897 1.00 60.72 113 ASP A N 1
ATOM 964 C CA . ASP A 1 113 ? 28.219 -9.925 -38.210 1.00 60.72 113 ASP A CA 1
ATOM 965 C C . ASP A 1 113 ? 27.841 -10.798 -37.003 1.00 60.72 113 ASP A C 1
ATOM 967 O O . ASP A 1 113 ? 27.640 -12.013 -37.116 1.00 60.72 113 ASP A O 1
ATOM 971 N N . ILE A 1 114 ? 27.740 -10.198 -35.814 1.00 57.44 114 ILE A N 1
ATOM 972 C CA . ILE A 1 114 ? 27.253 -10.886 -34.626 1.00 57.44 114 ILE A CA 1
ATOM 973 C C . ILE A 1 114 ? 25.718 -10.956 -34.725 1.00 57.44 114 ILE A C 1
ATOM 975 O O . ILE A 1 114 ? 24.973 -10.140 -34.181 1.00 57.44 114 ILE A O 1
ATOM 979 N N . GLU A 1 115 ? 25.226 -11.985 -35.422 1.00 57.69 115 GLU A N 1
ATOM 980 C CA . GLU A 1 115 ? 23.819 -12.409 -35.435 1.00 57.69 115 GLU A CA 1
ATOM 981 C C . GLU A 1 115 ? 23.375 -12.942 -34.050 1.00 57.69 115 GLU A C 1
ATOM 983 O O . GLU A 1 115 ? 22.980 -14.100 -33.892 1.00 57.69 115 GLU A O 1
ATOM 988 N N . ILE A 1 116 ? 23.427 -12.122 -32.996 1.00 56.41 116 ILE A N 1
ATOM 989 C CA . ILE A 1 116 ? 22.940 -12.527 -31.666 1.00 56.41 116 ILE A CA 1
ATOM 990 C C . ILE A 1 116 ? 21.433 -12.807 -31.711 1.00 56.41 116 ILE A C 1
ATOM 992 O O . ILE A 1 116 ? 20.972 -13.751 -31.081 1.00 56.41 116 ILE A O 1
ATOM 996 N N . VAL A 1 117 ? 20.653 -12.046 -32.484 1.00 53.56 117 VAL A N 1
ATOM 997 C CA . VAL A 1 117 ? 19.181 -12.144 -32.463 1.00 53.56 117 VAL A CA 1
ATOM 998 C C . VAL A 1 117 ? 18.657 -13.342 -33.274 1.00 53.56 117 VAL A C 1
ATOM 1000 O O . VAL A 1 117 ? 17.725 -14.009 -32.832 1.00 53.56 117 VAL A O 1
ATOM 1003 N N . SER A 1 118 ? 19.292 -13.678 -34.405 1.00 54.16 118 SER A N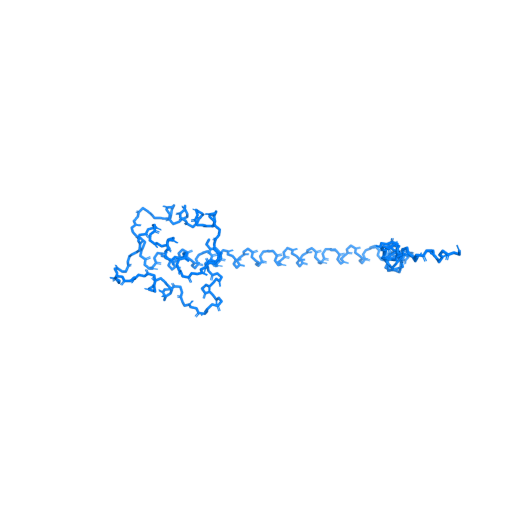 1
ATOM 1004 C CA . SER A 1 118 ? 18.929 -14.842 -35.241 1.00 54.16 118 SER A CA 1
ATOM 1005 C C . SER A 1 118 ? 19.279 -16.167 -34.546 1.00 54.16 118 SER A C 1
ATOM 1007 O O . SER A 1 118 ? 18.460 -17.090 -34.484 1.00 54.16 118 SER A O 1
ATOM 1009 N N . ARG A 1 119 ? 20.467 -16.244 -33.927 1.00 53.50 119 ARG A N 1
ATOM 1010 C CA . ARG A 1 119 ? 20.912 -17.456 -33.226 1.00 53.50 119 ARG A CA 1
ATOM 1011 C C . ARG A 1 119 ? 20.145 -17.689 -31.928 1.00 53.50 119 ARG A C 1
ATOM 1013 O O . ARG A 1 119 ? 19.818 -18.834 -31.639 1.00 53.50 119 ARG A O 1
ATOM 1020 N N . TYR A 1 120 ? 19.790 -16.645 -31.174 1.00 56.34 120 TYR A N 1
ATOM 1021 C CA . TYR A 1 120 ? 19.057 -16.816 -29.912 1.00 56.34 120 TYR A CA 1
ATOM 1022 C C . TYR A 1 120 ? 17.671 -17.438 -30.115 1.00 56.34 120 TYR A C 1
ATOM 1024 O O . TYR A 1 120 ? 17.281 -18.303 -29.338 1.00 56.34 120 TYR A O 1
ATOM 1032 N N . GLN A 1 121 ? 16.953 -17.061 -31.180 1.00 58.41 121 GLN A N 1
ATOM 1033 C CA . GLN A 1 121 ? 15.641 -17.640 -31.485 1.00 58.41 121 GLN A CA 1
ATOM 1034 C C . GLN A 1 121 ? 15.761 -19.115 -31.909 1.00 58.41 121 GLN A C 1
ATOM 1036 O O . GLN A 1 121 ? 15.051 -19.961 -31.372 1.00 58.41 121 GLN A O 1
ATOM 1041 N N . LYS A 1 122 ? 16.739 -19.446 -32.769 1.00 57.38 122 LYS A N 1
ATOM 1042 C CA . LYS A 1 122 ? 17.049 -20.842 -33.135 1.00 57.38 122 LYS A CA 1
ATOM 1043 C C . LYS A 1 122 ? 17.451 -21.696 -31.929 1.00 57.38 122 LYS A C 1
ATOM 1045 O O . LYS A 1 122 ? 17.022 -22.841 -31.814 1.00 57.38 122 LYS A O 1
ATOM 1050 N N . HIS A 1 123 ? 18.269 -21.159 -31.024 1.00 59.38 123 HIS A N 1
ATOM 1051 C CA . HIS A 1 123 ? 18.691 -21.876 -29.820 1.00 59.38 123 HIS A CA 1
ATOM 1052 C C . HIS A 1 123 ? 17.561 -22.011 -28.797 1.00 59.38 123 HIS A C 1
ATOM 1054 O O . HIS A 1 123 ? 17.468 -23.050 -28.151 1.00 59.38 123 HIS A O 1
ATOM 1060 N N . LYS A 1 124 ? 16.680 -21.013 -28.674 1.00 67.12 124 LYS A N 1
ATOM 1061 C CA . LYS A 1 124 ? 15.508 -21.070 -27.795 1.00 67.12 124 LYS A CA 1
ATOM 1062 C C . LYS A 1 124 ? 14.566 -22.208 -28.192 1.00 67.12 124 LYS A C 1
ATOM 1064 O O . LYS A 1 124 ? 14.230 -23.019 -27.335 1.00 67.12 124 LYS A O 1
ATOM 1069 N N . ASP A 1 125 ? 14.226 -22.323 -29.476 1.00 68.69 125 ASP A N 1
ATOM 1070 C CA . ASP A 1 125 ? 13.338 -23.385 -29.966 1.00 68.69 125 ASP A CA 1
ATOM 1071 C C . ASP A 1 125 ? 13.974 -24.778 -29.793 1.00 68.69 125 ASP A C 1
ATOM 1073 O O . ASP A 1 125 ? 13.300 -25.735 -29.412 1.00 68.69 125 ASP A O 1
ATOM 1077 N N . ALA A 1 126 ? 15.293 -24.895 -29.996 1.00 65.44 126 ALA A N 1
ATOM 1078 C CA . ALA A 1 126 ? 16.032 -26.136 -29.761 1.00 65.44 126 ALA A CA 1
ATOM 1079 C C . ALA A 1 126 ? 16.064 -26.533 -28.273 1.00 65.44 126 ALA A C 1
ATOM 1081 O O . ALA A 1 126 ? 15.857 -27.699 -27.939 1.00 65.44 126 ALA A O 1
ATOM 1082 N N . ILE A 1 127 ? 16.281 -25.574 -27.367 1.00 66.06 127 ILE A N 1
ATOM 1083 C CA . ILE A 1 127 ? 16.252 -25.806 -25.914 1.00 66.06 127 ILE A CA 1
ATOM 1084 C C . ILE A 1 127 ? 14.838 -26.190 -25.461 1.00 66.06 127 ILE A C 1
ATOM 1086 O O . ILE A 1 127 ? 14.686 -27.131 -24.686 1.00 66.06 127 ILE A O 1
ATOM 1090 N N . GLU A 1 128 ? 13.798 -25.528 -25.975 1.00 71.12 128 GLU A N 1
ATOM 1091 C CA . GLU A 1 1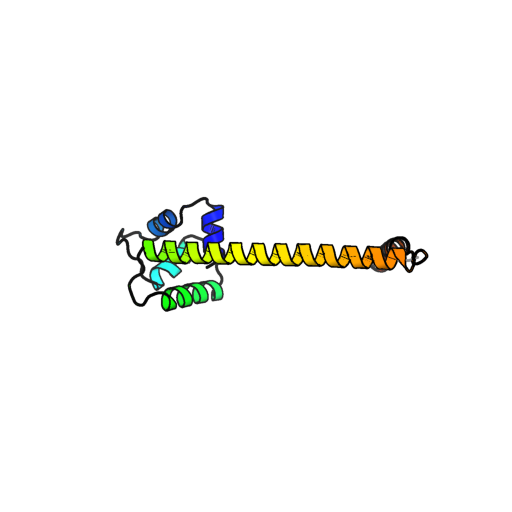28 ? 12.400 -25.865 -25.680 1.00 71.12 128 GLU A CA 1
ATOM 1092 C C . GLU A 1 128 ? 12.016 -27.261 -26.198 1.00 71.12 128 GLU A C 1
ATOM 1094 O O . GLU A 1 128 ? 11.275 -27.972 -25.524 1.00 71.12 128 GLU A O 1
ATOM 1099 N N . GLN A 1 129 ? 12.540 -27.702 -27.349 1.00 67.56 129 GLN A N 1
ATOM 1100 C CA . GLN A 1 129 ? 12.340 -29.071 -27.843 1.00 67.56 129 GLN A CA 1
ATOM 1101 C C . GLN A 1 129 ? 13.070 -30.123 -27.001 1.00 67.56 129 GLN A C 1
ATOM 1103 O O . GLN A 1 129 ? 12.504 -31.183 -26.740 1.00 67.56 129 GLN A O 1
ATOM 1108 N N . LEU A 1 130 ? 14.291 -29.833 -26.544 1.00 65.31 130 LEU A N 1
ATOM 1109 C CA . LEU A 1 130 ? 15.061 -30.724 -25.668 1.00 65.31 130 LEU A CA 1
ATOM 1110 C C . LEU A 1 130 ? 14.489 -30.797 -24.244 1.00 65.31 130 LEU A C 1
ATOM 1112 O O . LEU A 1 130 ? 14.648 -31.814 -23.573 1.00 65.31 130 LEU A O 1
ATOM 1116 N N . ALA A 1 131 ? 13.810 -29.740 -23.793 1.00 60.44 131 ALA A N 1
ATOM 1117 C CA . ALA A 1 131 ? 13.147 -29.674 -22.494 1.00 60.44 131 ALA A CA 1
ATOM 1118 C C . ALA A 1 131 ? 11.763 -30.348 -22.473 1.00 60.44 131 ALA A C 1
ATOM 1120 O O . ALA A 1 131 ? 11.189 -30.519 -21.394 1.00 60.44 131 ALA A O 1
ATOM 1121 N N . LYS A 1 132 ? 11.209 -30.751 -23.630 1.00 68.81 132 LYS A N 1
ATOM 1122 C CA . LYS A 1 132 ? 9.978 -31.550 -23.654 1.00 68.81 132 LYS A CA 1
ATOM 1123 C C . LYS A 1 132 ? 10.276 -32.933 -23.068 1.00 68.81 132 LYS A C 1
ATOM 1125 O O . LYS A 1 132 ? 11.204 -33.599 -23.532 1.00 68.81 132 LYS A O 1
ATOM 1130 N N . PRO A 1 133 ? 9.503 -33.397 -22.069 1.00 59.69 133 PRO A N 1
ATOM 1131 C CA . PRO A 1 133 ? 9.681 -34.734 -21.532 1.00 59.69 133 PRO A CA 1
ATOM 1132 C C . PRO A 1 133 ? 9.506 -35.737 -22.669 1.00 59.69 133 PRO A C 1
ATOM 1134 O O . PRO A 1 133 ? 8.506 -35.698 -23.387 1.00 59.69 133 PRO A O 1
ATOM 1137 N N . ARG A 1 134 ? 10.495 -36.620 -22.848 1.00 60.09 134 ARG A N 1
ATOM 1138 C CA . ARG A 1 134 ? 10.383 -37.746 -23.776 1.00 60.09 134 ARG A CA 1
ATOM 1139 C C . ARG A 1 134 ? 9.146 -38.536 -23.372 1.00 60.09 134 ARG A C 1
ATOM 1141 O O . ARG A 1 134 ? 9.149 -39.213 -22.346 1.00 60.09 134 ARG A O 1
ATOM 1148 N N . THR A 1 135 ? 8.082 -38.433 -24.159 1.00 55.25 135 THR A N 1
ATOM 1149 C CA . THR A 1 135 ? 6.973 -39.370 -24.065 1.00 55.25 135 THR A CA 1
ATOM 1150 C C . THR A 1 135 ? 7.544 -40.711 -24.487 1.00 55.25 135 THR A C 1
ATOM 1152 O O . THR A 1 135 ? 7.791 -40.935 -25.671 1.00 55.25 135 THR A O 1
ATOM 1155 N N . TYR A 1 136 ? 7.832 -41.568 -23.511 1.00 50.75 136 TYR A N 1
ATOM 1156 C CA . TYR A 1 136 ? 8.061 -42.979 -23.763 1.00 50.75 136 TYR A CA 1
ATOM 1157 C C . TYR A 1 136 ? 6.765 -43.512 -24.373 1.00 50.75 136 TYR A C 1
ATOM 1159 O O . TYR A 1 136 ? 5.798 -43.782 -23.663 1.00 50.75 136 TYR A O 1
ATOM 1167 N N . SER A 1 137 ? 6.715 -43.590 -25.703 1.00 52.28 137 SER A N 1
ATOM 1168 C CA . SER A 1 137 ? 5.743 -44.428 -26.382 1.00 52.28 137 SER A CA 1
ATOM 1169 C C . SER A 1 137 ? 5.999 -45.841 -25.884 1.00 52.28 137 SER A C 1
ATOM 1171 O O . SER A 1 137 ? 7.088 -46.390 -26.055 1.00 52.28 137 SER A O 1
ATOM 1173 N N . ALA A 1 138 ? 5.018 -46.383 -25.169 1.00 52.34 138 ALA A N 1
ATOM 1174 C CA . ALA A 1 138 ? 5.041 -47.753 -24.704 1.00 52.34 138 ALA A CA 1
ATOM 1175 C C . ALA A 1 138 ? 5.405 -48.666 -25.882 1.00 52.34 138 ALA A C 1
ATOM 1177 O O . ALA A 1 138 ? 4.744 -48.626 -26.922 1.00 52.34 138 ALA A O 1
ATOM 1178 N N . CYS A 1 139 ? 6.471 -49.456 -25.728 1.00 47.59 139 CYS A N 1
ATOM 1179 C CA . CYS A 1 139 ? 6.775 -50.537 -26.654 1.00 47.59 139 CYS A CA 1
ATOM 1180 C C . CYS A 1 139 ? 5.521 -51.412 -26.802 1.00 47.59 139 CYS A C 1
ATOM 1182 O O . CYS A 1 139 ? 5.008 -51.880 -25.777 1.00 47.59 139 CYS A O 1
ATOM 1184 N N . PRO A 1 140 ? 5.030 -51.672 -28.026 1.00 53.03 140 PRO A N 1
ATOM 1185 C CA . PRO A 1 140 ? 4.056 -52.727 -28.219 1.00 53.03 140 PRO A CA 1
ATOM 1186 C C . PRO A 1 140 ? 4.756 -54.042 -27.875 1.00 53.03 140 PRO A C 1
ATOM 1188 O O . PRO A 1 140 ? 5.750 -54.410 -28.501 1.00 53.03 140 PRO A O 1
ATOM 1191 N N . ARG A 1 141 ? 4.291 -54.703 -26.810 1.00 49.19 141 ARG A N 1
ATOM 1192 C CA . ARG A 1 141 ? 4.704 -56.072 -26.496 1.00 49.19 141 ARG A CA 1
ATOM 1193 C C . ARG A 1 141 ? 4.191 -56.964 -27.627 1.00 49.19 141 ARG A C 1
ATOM 1195 O O . ARG A 1 141 ? 2.979 -57.017 -27.832 1.00 49.19 141 ARG A O 1
ATOM 1202 N N . LEU A 1 142 ? 5.120 -57.575 -28.359 1.00 53.38 142 LEU A N 1
ATOM 1203 C CA . LEU A 1 142 ? 4.871 -58.744 -29.202 1.00 53.38 142 LEU A CA 1
ATOM 1204 C C . LEU A 1 142 ? 4.722 -59.983 -28.317 1.00 53.38 142 LEU A C 1
ATOM 1206 O O . LEU A 1 142 ? 5.431 -60.037 -27.283 1.00 53.38 142 LEU A O 1
#